Protein AF-A0A534K5N5-F1 (afdb_monomer_lite)

Foldseek 3Di:
DVVVVVLLQLQCFAPFLHHPLSCVCCPPPNFFPGKHWDWQDDPPDTDIDIDTHGDPVCVVVSVVSVVVSVVCPVVPDDDPVSSVVSVVVVLVVLVVQCVDPVSVVVVVCVCVVVVVDPCNNVD

Sequence (123 aa):
DYYALNLANLLFGRIGLYGRLGRNLRDEQGLAYYAFASLDARSAGGMWSISAGVNPANLAKALASIRAEMERLGPEPFTPEELRDGRDNQIGSLIVSLERNAEVAGELHRMEYFGLGMDFLER

Structure (mmCIF, N/CA/C/O backbone):
data_AF-A0A534K5N5-F1
#
_entry.id   AF-A0A534K5N5-F1
#
loop_
_atom_site.group_PDB
_atom_site.id
_atom_site.type_symbol
_atom_site.label_atom_id
_atom_site.label_alt_id
_atom_site.label_comp_id
_atom_site.label_asym_id
_atom_site.label_entity_id
_atom_site.label_seq_id
_atom_site.pdbx_PDB_ins_code
_atom_site.Cartn_x
_atom_site.Cartn_y
_atom_site.Cartn_z
_atom_site.occupancy
_atom_site.B_iso_or_equiv
_atom_site.auth_seq_id
_atom_site.auth_comp_id
_atom_site.auth_asym_id
_atom_site.auth_atom_id
_atom_site.pdbx_PDB_model_num
ATOM 1 N N . ASP A 1 1 ? -3.864 1.522 -16.446 1.00 85.44 1 ASP A N 1
ATOM 2 C CA . ASP A 1 1 ? -4.111 2.133 -15.116 1.00 85.44 1 ASP A CA 1
ATOM 3 C C . ASP A 1 1 ? -3.112 1.691 -14.036 1.00 85.44 1 ASP A C 1
ATOM 5 O O . ASP A 1 1 ? -3.080 2.328 -12.990 1.00 85.44 1 ASP A O 1
ATOM 9 N N . TYR A 1 2 ? -2.259 0.685 -14.290 1.00 88.69 2 TYR A N 1
ATOM 10 C CA . TYR A 1 2 ? -1.250 0.170 -13.350 1.00 88.69 2 TYR A CA 1
ATOM 11 C C . TYR A 1 2 ? -0.574 1.226 -12.462 1.00 88.69 2 TYR A C 1
ATOM 13 O O . TYR A 1 2 ? -0.667 1.122 -11.246 1.00 88.69 2 TYR A O 1
ATOM 21 N N . TYR A 1 3 ? 0.063 2.255 -13.034 1.00 90.62 3 TYR A N 1
ATOM 22 C CA . TYR A 1 3 ? 0.779 3.263 -12.237 1.00 90.62 3 TYR A CA 1
ATOM 23 C C . TYR A 1 3 ? -0.133 4.030 -11.278 1.00 90.62 3 TYR A C 1
ATOM 25 O O . TYR A 1 3 ? 0.240 4.258 -10.131 1.00 90.62 3 TYR A O 1
ATOM 33 N N . ALA A 1 4 ? -1.338 4.392 -11.727 1.00 92.06 4 ALA A N 1
ATOM 34 C CA . ALA A 1 4 ? -2.305 5.097 -10.894 1.00 92.06 4 ALA A CA 1
ATOM 35 C C . ALA A 1 4 ? -2.778 4.209 -9.735 1.00 92.06 4 ALA A C 1
ATOM 37 O O . ALA A 1 4 ? -2.782 4.651 -8.591 1.00 92.06 4 ALA A O 1
ATOM 38 N N . LEU A 1 5 ? -3.102 2.940 -10.011 1.00 92.31 5 LEU A N 1
ATOM 39 C CA . LEU A 1 5 ? -3.504 1.978 -8.980 1.00 92.31 5 LEU A CA 1
ATOM 40 C C . LEU A 1 5 ? -2.354 1.627 -8.030 1.00 92.31 5 LEU A C 1
ATOM 42 O O . LEU A 1 5 ? -2.574 1.449 -6.837 1.00 92.31 5 LEU A O 1
ATOM 46 N N . ASN A 1 6 ? -1.123 1.548 -8.533 1.00 92.62 6 ASN A N 1
ATOM 47 C CA . ASN A 1 6 ? 0.052 1.250 -7.725 1.00 92.62 6 ASN A CA 1
ATOM 48 C C . ASN A 1 6 ? 0.374 2.400 -6.756 1.00 92.62 6 ASN A C 1
ATOM 50 O O . ASN A 1 6 ? 0.584 2.146 -5.569 1.00 92.62 6 ASN A O 1
ATOM 54 N N . LEU A 1 7 ? 0.314 3.649 -7.235 1.00 93.69 7 LEU A N 1
ATOM 55 C CA . LEU A 1 7 ? 0.461 4.839 -6.396 1.00 93.69 7 LEU A CA 1
ATOM 56 C C . LEU A 1 7 ? -0.703 4.970 -5.405 1.00 93.69 7 LEU A C 1
ATOM 58 O O . LEU A 1 7 ? -0.478 5.213 -4.223 1.00 93.69 7 LEU A O 1
ATOM 62 N N . ALA A 1 8 ? -1.941 4.732 -5.844 1.00 94.12 8 ALA A N 1
ATOM 63 C CA . ALA A 1 8 ? -3.097 4.716 -4.952 1.00 94.12 8 ALA A CA 1
ATOM 64 C C . ALA A 1 8 ? -2.948 3.652 -3.856 1.00 94.12 8 ALA A C 1
ATOM 66 O O . ALA A 1 8 ? -3.183 3.946 -2.691 1.00 94.12 8 ALA A O 1
ATOM 67 N N . ASN A 1 9 ? -2.492 2.441 -4.188 1.00 94.38 9 ASN A N 1
ATOM 68 C CA . ASN A 1 9 ? -2.219 1.391 -3.207 1.00 94.38 9 ASN A CA 1
ATOM 69 C C . ASN A 1 9 ? -1.131 1.803 -2.202 1.00 94.38 9 ASN A C 1
ATOM 71 O O . ASN A 1 9 ? -1.266 1.528 -1.007 1.00 94.38 9 ASN A O 1
ATOM 75 N N . LEU A 1 10 ? -0.081 2.492 -2.665 1.00 93.88 10 LEU A N 1
ATOM 76 C CA . LEU A 1 10 ? 0.960 3.039 -1.797 1.00 93.88 10 LEU A CA 1
ATOM 77 C C . LEU A 1 10 ? 0.368 3.995 -0.753 1.00 93.88 10 LEU A C 1
ATOM 79 O O . LEU A 1 10 ? 0.526 3.760 0.447 1.00 93.88 10 LEU A O 1
ATOM 83 N N . LEU A 1 11 ? -0.366 5.008 -1.218 1.00 94.38 11 LEU A N 1
ATOM 84 C CA . LEU A 1 11 ? -0.970 6.057 -0.391 1.00 94.38 11 LEU A CA 1
ATOM 85 C C . LEU A 1 11 ? -2.108 5.548 0.497 1.00 94.38 11 LEU A C 1
ATOM 87 O O . LEU A 1 11 ? -2.317 6.035 1.609 1.00 94.38 11 LEU A O 1
ATOM 91 N N . PHE A 1 12 ? -2.848 4.553 0.019 1.00 94.31 12 PHE A N 1
ATOM 92 C CA . PHE A 1 12 ? -3.967 3.983 0.746 1.00 94.31 12 PHE A CA 1
ATOM 93 C C . PHE A 1 12 ? -3.509 3.186 1.968 1.00 94.31 12 PHE A C 1
ATOM 95 O O . PHE A 1 12 ? -4.111 3.314 3.032 1.00 94.31 12 PHE A O 1
ATOM 102 N N . GLY A 1 13 ? -2.427 2.407 1.862 1.00 90.38 13 GLY A N 1
ATOM 103 C CA . GLY A 1 13 ? -1.948 1.665 3.028 1.00 90.38 13 GLY A CA 1
ATOM 104 C C . GLY A 1 13 ? -0.760 0.737 2.824 1.00 90.38 13 GLY A C 1
ATOM 105 O O . GLY A 1 13 ? -0.671 -0.248 3.545 1.00 90.38 13 GLY A O 1
ATOM 106 N N . ARG A 1 14 ? 0.133 0.962 1.853 1.00 83.31 14 ARG A N 1
ATOM 107 C CA . ARG A 1 14 ? 1.332 0.106 1.701 1.00 83.31 14 ARG A CA 1
ATOM 108 C C . ARG A 1 14 ? 2.553 0.647 2.447 1.00 83.31 14 ARG A C 1
ATOM 110 O O . ARG A 1 14 ? 3.448 -0.124 2.784 1.00 83.31 14 ARG A O 1
ATOM 117 N N . ILE A 1 15 ? 2.618 1.957 2.687 1.00 73.69 15 ILE A N 1
ATOM 118 C CA . ILE A 1 15 ? 3.731 2.571 3.423 1.00 73.69 15 ILE A CA 1
ATOM 119 C C . ILE A 1 15 ? 3.683 2.041 4.856 1.00 73.69 15 ILE A C 1
ATOM 121 O O . ILE A 1 15 ? 2.659 2.190 5.506 1.00 73.69 15 ILE A O 1
ATOM 125 N N . GLY A 1 16 ? 4.762 1.406 5.329 1.00 57.31 16 GLY A N 1
ATOM 126 C CA . GLY A 1 16 ? 4.845 0.668 6.597 1.00 57.31 16 GLY A CA 1
ATOM 127 C C . GLY A 1 16 ? 4.188 1.365 7.793 1.00 57.31 16 GLY A C 1
ATOM 128 O O . GLY A 1 16 ? 4.841 2.112 8.514 1.00 57.31 16 GLY A O 1
ATOM 129 N N . LEU A 1 17 ? 2.906 1.044 8.013 1.00 60.19 17 LEU A N 1
ATOM 130 C CA . LEU A 1 17 ? 2.004 1.576 9.044 1.00 60.19 17 LEU A CA 1
ATOM 131 C C . LEU A 1 17 ? 1.475 3.016 8.842 1.00 60.19 17 LEU A C 1
ATOM 133 O O . LEU A 1 17 ? 0.822 3.550 9.735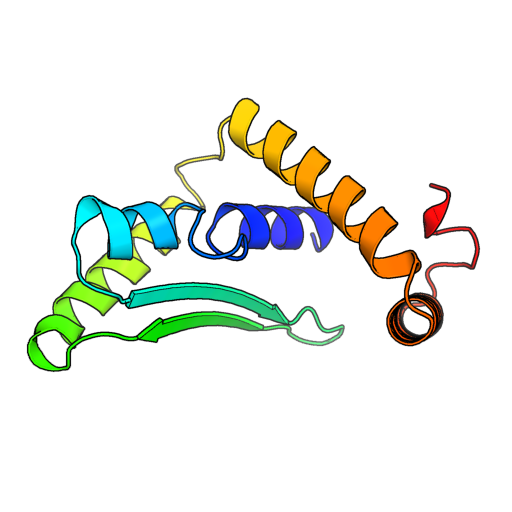 1.00 60.19 17 LEU A O 1
ATOM 137 N N . TYR A 1 18 ? 1.720 3.624 7.685 1.00 68.44 18 TYR A N 1
ATOM 138 C CA . TYR A 1 18 ? 1.177 4.913 7.246 1.00 68.44 18 TYR A CA 1
ATOM 139 C C . TYR A 1 18 ? 0.143 4.718 6.117 1.00 68.44 18 TYR A C 1
ATOM 141 O O . TYR A 1 18 ? -0.254 3.599 5.788 1.00 68.44 18 TYR A O 1
ATOM 149 N N . GLY A 1 19 ? -0.327 5.820 5.530 1.00 87.75 19 GLY A N 1
ATOM 150 C CA . GLY A 1 19 ? -1.430 5.822 4.568 1.00 87.75 19 GLY A CA 1
ATOM 151 C C . GLY A 1 19 ? -2.798 5.898 5.245 1.00 87.75 19 GLY A C 1
ATOM 152 O O . GLY A 1 19 ? -2.905 5.849 6.475 1.00 87.75 19 GLY A O 1
ATOM 153 N N . ARG A 1 20 ? -3.852 6.062 4.442 1.00 92.50 20 ARG A N 1
ATOM 154 C CA . ARG A 1 20 ? -5.217 6.305 4.947 1.00 92.50 20 ARG A CA 1
ATOM 155 C C . ARG A 1 20 ? -5.727 5.171 5.850 1.00 92.50 20 ARG A C 1
ATOM 157 O O . ARG A 1 20 ? -6.248 5.448 6.928 1.00 92.50 20 ARG A O 1
ATOM 164 N N . LEU A 1 21 ? -5.471 3.909 5.488 1.00 92.94 21 LEU A N 1
ATOM 165 C CA . LEU A 1 21 ? -5.827 2.742 6.305 1.00 92.94 21 LEU A CA 1
ATOM 166 C C . LEU A 1 21 ? -5.116 2.729 7.659 1.00 92.94 21 LEU A C 1
ATOM 168 O O . LEU A 1 21 ? -5.767 2.529 8.683 1.00 92.94 21 LEU A O 1
ATOM 172 N N . GLY A 1 22 ? -3.794 2.924 7.669 1.00 91.94 22 GLY A N 1
ATOM 173 C CA . GLY A 1 22 ? -3.001 2.930 8.899 1.00 91.94 22 GLY A CA 1
ATOM 174 C C . GLY A 1 22 ? -3.445 4.047 9.838 1.00 91.94 22 GLY A C 1
ATOM 175 O O . GLY A 1 22 ? -3.747 3.786 11.001 1.00 91.94 22 GLY A O 1
ATOM 176 N N . ARG A 1 23 ? -3.596 5.267 9.308 1.00 92.00 23 ARG A N 1
ATOM 177 C CA . ARG A 1 23 ? -4.070 6.427 10.074 1.00 92.00 23 ARG A CA 1
ATOM 178 C C . ARG A 1 23 ? -5.434 6.161 10.710 1.00 92.00 23 ARG A C 1
ATOM 180 O O . ARG A 1 23 ? -5.581 6.296 11.918 1.00 92.00 23 ARG A O 1
ATOM 187 N N . ASN A 1 24 ? -6.415 5.729 9.922 1.00 93.75 24 ASN A N 1
ATOM 188 C CA . ASN A 1 24 ? -7.768 5.534 10.428 1.00 93.75 24 ASN A CA 1
ATOM 189 C C . ASN A 1 24 ? -7.844 4.346 11.418 1.00 93.75 24 ASN A C 1
ATOM 191 O O . ASN A 1 24 ? -8.285 4.484 12.561 1.00 93.75 24 ASN A O 1
ATOM 195 N N . LEU A 1 25 ? -7.376 3.158 11.020 1.00 94.12 25 LEU A N 1
ATOM 196 C CA . LEU A 1 25 ? -7.559 1.952 11.833 1.00 94.12 25 LEU A CA 1
ATOM 197 C C . LEU A 1 25 ? -6.625 1.875 13.042 1.00 94.12 25 LEU A C 1
ATOM 199 O O . LEU A 1 25 ? -7.061 1.401 14.093 1.00 94.12 25 LEU A O 1
ATOM 203 N N . ARG A 1 26 ? -5.355 2.268 12.900 1.00 91.69 26 ARG A N 1
ATOM 204 C CA . ARG A 1 26 ? -4.355 2.167 13.973 1.00 91.69 26 ARG A CA 1
ATOM 205 C C . ARG A 1 26 ? -4.340 3.428 14.827 1.00 91.69 26 ARG A C 1
ATOM 207 O O . ARG A 1 26 ? -4.466 3.313 16.042 1.00 91.69 26 ARG A O 1
ATOM 214 N N . ASP A 1 27 ? -4.201 4.599 14.207 1.00 91.81 27 ASP A N 1
ATOM 215 C CA . ASP A 1 27 ? -3.908 5.837 14.943 1.00 91.81 27 ASP A CA 1
ATOM 216 C C . ASP A 1 27 ? -5.175 6.476 15.529 1.00 91.81 27 ASP A C 1
ATOM 218 O O . ASP A 1 27 ? -5.192 6.846 16.700 1.00 91.81 27 ASP A O 1
ATOM 222 N N . GLU A 1 28 ? -6.249 6.576 14.744 1.00 94.19 28 GLU A N 1
ATOM 223 C CA . GLU A 1 28 ? -7.478 7.263 15.161 1.00 94.19 28 GLU A CA 1
ATOM 224 C C . GLU A 1 28 ? -8.412 6.361 15.976 1.00 94.19 28 GLU A C 1
ATOM 226 O O . GLU A 1 28 ? -8.953 6.781 17.000 1.00 94.19 28 GLU A O 1
ATOM 231 N N . GLN A 1 29 ? -8.619 5.113 15.539 1.00 95.12 29 GLN A N 1
ATOM 232 C CA . GLN A 1 29 ? -9.589 4.215 16.175 1.00 95.12 29 GLN A CA 1
ATOM 233 C C . GLN A 1 29 ? -8.979 3.144 17.088 1.00 95.12 29 GLN A C 1
ATOM 235 O O . GLN A 1 29 ? -9.726 2.508 17.838 1.00 95.12 29 GLN A O 1
ATOM 240 N N . GLY A 1 30 ? -7.667 2.897 17.011 1.00 94.38 30 GLY A N 1
ATOM 241 C CA . GLY A 1 30 ? -6.994 1.862 17.806 1.00 94.38 30 GLY A CA 1
ATOM 242 C C . GLY A 1 30 ? -7.527 0.440 17.577 1.00 94.38 30 GLY A C 1
ATOM 243 O O . GLY A 1 30 ? -7.515 -0.384 18.490 1.00 94.38 30 GLY A O 1
ATOM 244 N N . LEU A 1 31 ? -8.051 0.143 16.383 1.00 94.31 31 LEU A N 1
ATOM 245 C CA . LEU A 1 31 ? -8.690 -1.139 16.059 1.00 94.31 31 LEU A CA 1
ATOM 246 C C . LEU A 1 31 ? -7.705 -2.216 15.616 1.00 94.31 31 LEU A C 1
ATOM 248 O O . LEU A 1 31 ? -8.000 -3.403 15.784 1.00 94.31 31 LEU A O 1
ATOM 252 N N . ALA A 1 32 ? -6.580 -1.818 15.024 1.00 91.00 32 ALA A N 1
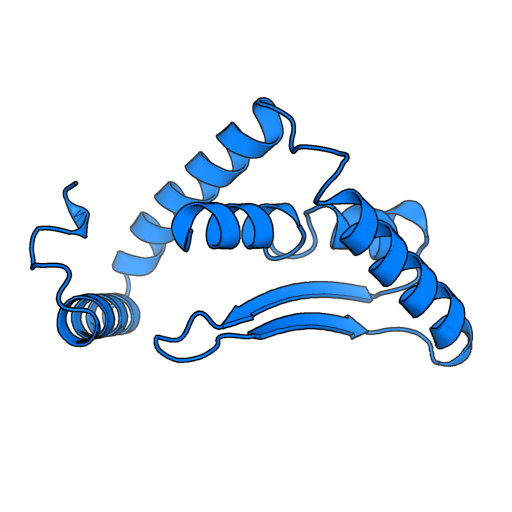ATOM 253 C CA . ALA A 1 32 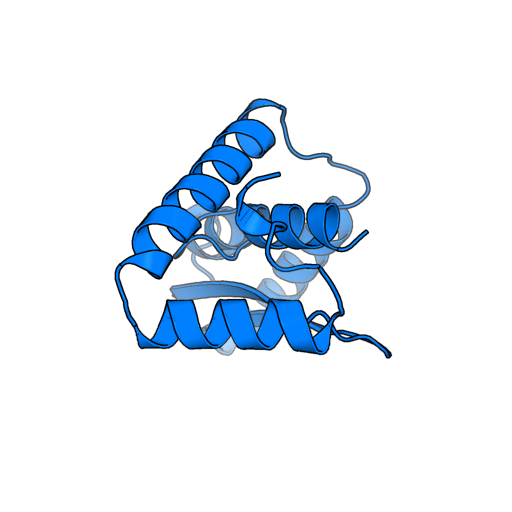? -5.632 -2.740 14.420 1.00 91.00 32 ALA A CA 1
ATOM 254 C C . ALA A 1 32 ? -4.188 -2.407 14.796 1.00 91.00 32 ALA A C 1
ATOM 256 O O . ALA A 1 32 ? -3.804 -1.242 14.822 1.00 91.00 32 ALA A O 1
ATOM 257 N N . TYR A 1 33 ? -3.373 -3.439 15.029 1.00 85.44 33 TYR A N 1
ATOM 258 C CA . TYR A 1 33 ? -1.924 -3.262 15.201 1.00 85.44 33 TYR A CA 1
ATOM 259 C C . TYR A 1 33 ? -1.239 -2.960 13.860 1.00 85.44 33 TYR A C 1
ATOM 261 O O . TYR A 1 33 ? -0.374 -2.091 13.766 1.00 85.44 33 TYR A O 1
ATOM 269 N N . TYR A 1 34 ? -1.681 -3.650 12.808 1.00 88.94 34 TYR A N 1
ATOM 270 C CA . TYR A 1 34 ? -1.332 -3.364 11.424 1.00 88.94 34 TYR A CA 1
ATOM 271 C C . TYR A 1 34 ? -2.602 -3.339 10.575 1.00 88.94 34 TYR A C 1
ATOM 273 O O . TYR A 1 34 ? -3.521 -4.125 10.809 1.00 88.94 34 TYR A O 1
ATOM 281 N N . ALA A 1 35 ? -2.623 -2.468 9.572 1.00 91.56 35 ALA A N 1
ATOM 282 C CA . ALA A 1 35 ? -3.591 -2.466 8.486 1.00 91.56 35 ALA A CA 1
ATOM 283 C C . ALA A 1 35 ? -2.856 -2.016 7.223 1.00 91.56 35 ALA A C 1
ATOM 285 O O . ALA A 1 35 ? -2.263 -0.938 7.221 1.00 91.56 35 ALA A O 1
ATOM 286 N N . PHE A 1 36 ? -2.845 -2.846 6.183 1.00 92.50 36 PHE A N 1
ATOM 287 C CA . PHE A 1 36 ? -2.157 -2.520 4.940 1.00 92.50 36 PHE A CA 1
ATOM 288 C C . PHE A 1 36 ? -2.887 -3.040 3.709 1.00 92.50 36 PHE A C 1
ATOM 290 O O . PHE A 1 36 ? -3.668 -3.991 3.781 1.00 92.50 36 PHE A O 1
ATOM 297 N N . ALA A 1 37 ? -2.596 -2.415 2.573 1.00 93.62 37 ALA A N 1
ATOM 298 C CA . ALA A 1 37 ? -3.127 -2.790 1.274 1.00 93.62 37 ALA A CA 1
ATOM 299 C C . ALA A 1 37 ? -2.035 -3.383 0.374 1.00 93.62 37 ALA A C 1
ATOM 301 O O . ALA A 1 37 ? -0.870 -2.977 0.409 1.00 93.62 37 ALA A O 1
ATOM 302 N N . SER A 1 38 ? -2.425 -4.357 -0.442 1.00 93.00 38 SER A N 1
ATOM 303 C CA . SER A 1 38 ? -1.560 -4.996 -1.428 1.00 93.00 38 SER A CA 1
ATOM 304 C C . SER A 1 38 ? -2.280 -5.117 -2.760 1.00 93.00 38 SER A C 1
ATOM 306 O O . SER A 1 38 ? -3.386 -5.659 -2.819 1.00 93.00 38 SER A O 1
ATOM 308 N N . LEU A 1 39 ? -1.630 -4.636 -3.817 1.00 92.75 39 LEU A N 1
ATOM 309 C CA . LEU A 1 39 ? -2.080 -4.759 -5.194 1.00 92.75 39 LEU A CA 1
ATOM 310 C C . LEU A 1 39 ? -1.236 -5.818 -5.906 1.00 92.75 3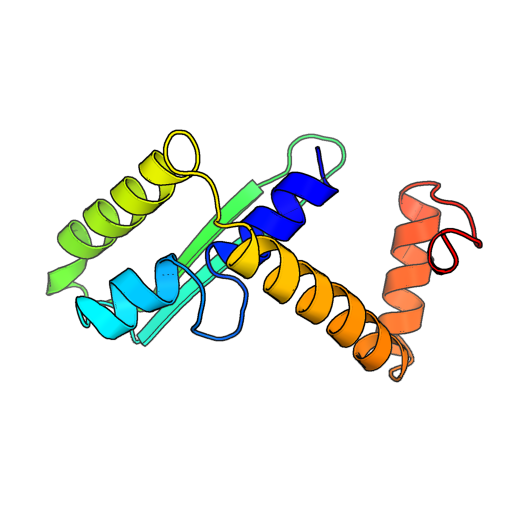9 LEU A C 1
ATOM 312 O O . LEU A 1 39 ? -0.059 -5.596 -6.185 1.00 92.75 39 LEU A O 1
ATOM 316 N N . ASP A 1 40 ? -1.859 -6.945 -6.226 1.00 91.44 40 ASP A N 1
ATOM 317 C CA . ASP A 1 40 ? -1.316 -7.973 -7.109 1.00 91.44 40 ASP A CA 1
ATOM 318 C C . ASP A 1 40 ? -1.806 -7.691 -8.534 1.00 91.44 40 ASP A C 1
ATOM 320 O O . ASP A 1 40 ? -2.921 -8.055 -8.916 1.00 91.44 40 ASP A O 1
ATOM 324 N N . ALA A 1 41 ? -1.000 -6.957 -9.303 1.00 87.62 41 ALA A N 1
ATOM 325 C CA . ALA A 1 41 ? -1.321 -6.606 -10.679 1.00 87.62 41 ALA A CA 1
ATOM 326 C C . ALA A 1 41 ? -0.907 -7.736 -11.630 1.00 87.62 41 ALA A C 1
ATOM 328 O O . ALA A 1 41 ? 0.278 -8.008 -11.816 1.00 87.62 41 ALA A O 1
ATOM 329 N N . ARG A 1 42 ? -1.896 -8.361 -12.271 1.00 85.19 42 ARG A N 1
ATOM 330 C CA . ARG A 1 42 ? -1.701 -9.454 -13.231 1.00 85.19 42 ARG A CA 1
ATOM 331 C C . ARG A 1 42 ? -2.279 -9.093 -14.590 1.00 85.19 42 ARG A C 1
ATOM 333 O O . ARG A 1 42 ? -3.212 -8.301 -14.685 1.00 85.19 42 ARG A O 1
ATOM 340 N N . SER A 1 43 ? -1.764 -9.737 -15.631 1.00 81.69 43 SER A N 1
ATOM 341 C CA . SER A 1 43 ? -2.216 -9.569 -17.016 1.00 81.69 43 SER A CA 1
ATOM 342 C C . SER A 1 43 ? -3.666 -10.020 -17.254 1.00 81.69 43 SER A C 1
ATOM 344 O O . SER A 1 43 ? -4.312 -9.500 -18.159 1.00 81.69 43 SER A O 1
ATOM 346 N N . ALA A 1 44 ? -4.204 -10.934 -16.438 1.00 82.56 44 ALA A N 1
ATOM 347 C CA . ALA A 1 44 ? -5.566 -11.462 -16.572 1.00 82.56 44 ALA A CA 1
ATOM 348 C C . ALA A 1 44 ? -6.333 -11.466 -15.233 1.00 82.56 44 ALA A C 1
ATOM 350 O O . ALA A 1 44 ? -6.679 -12.522 -14.710 1.00 82.56 44 ALA A O 1
ATOM 351 N N . GLY A 1 45 ? -6.599 -10.278 -14.679 1.00 76.56 45 GLY A N 1
ATOM 352 C CA . GLY A 1 45 ? -7.410 -10.112 -13.464 1.00 76.56 45 GLY A CA 1
ATOM 353 C C . GLY A 1 45 ? -6.578 -10.136 -12.181 1.00 76.56 45 GLY A C 1
ATOM 354 O O . GLY A 1 45 ? -6.425 -11.172 -11.538 1.00 76.56 45 GLY A O 1
ATOM 355 N N . GLY A 1 46 ? -6.026 -8.974 -11.824 1.00 87.25 46 GLY A N 1
ATOM 356 C CA . GLY A 1 46 ? -5.322 -8.768 -10.558 1.00 87.25 46 GLY A CA 1
ATOM 357 C C . GLY A 1 46 ? -6.253 -8.708 -9.343 1.00 87.25 46 GLY A C 1
ATOM 358 O O . GLY A 1 46 ? -7.476 -8.688 -9.473 1.00 87.25 46 GLY A O 1
ATOM 359 N N . MET A 1 47 ? -5.664 -8.639 -8.150 1.00 92.00 47 MET A N 1
ATOM 360 C CA . MET A 1 47 ? -6.396 -8.518 -6.890 1.00 92.00 47 MET A CA 1
ATOM 361 C C . MET A 1 47 ? -5.853 -7.362 -6.057 1.00 92.00 47 MET A C 1
ATOM 363 O O . MET A 1 47 ? -4.646 -7.237 -5.866 1.00 92.00 47 MET A O 1
ATOM 367 N N . TRP A 1 48 ? -6.754 -6.543 -5.516 1.00 92.31 48 TRP A N 1
ATOM 368 C CA . TRP A 1 48 ? -6.422 -5.564 -4.487 1.00 92.31 48 TRP A CA 1
ATOM 369 C C . TRP A 1 48 ? -6.970 -6.056 -3.149 1.00 92.31 48 TRP A C 1
ATOM 371 O O . TRP A 1 48 ? -8.180 -6.140 -2.950 1.00 92.31 48 TRP A O 1
ATOM 381 N N . SER A 1 49 ? -6.069 -6.443 -2.253 1.00 94.00 49 SER A N 1
ATOM 382 C CA . SER A 1 49 ? -6.396 -7.018 -0.947 1.00 94.00 49 SER A CA 1
ATOM 383 C C . SER A 1 49 ? -6.008 -6.084 0.192 1.00 94.00 49 SER A C 1
ATOM 385 O O . SER A 1 49 ? -5.033 -5.339 0.080 1.00 94.00 49 SER A O 1
ATOM 387 N N . ILE A 1 50 ? -6.739 -6.171 1.302 1.00 94.19 50 ILE A N 1
ATOM 388 C CA . ILE A 1 50 ? -6.445 -5.466 2.550 1.00 94.19 50 ILE A CA 1
ATOM 389 C C . ILE A 1 50 ? -6.273 -6.506 3.650 1.00 94.19 50 ILE A C 1
ATOM 391 O O . ILE A 1 50 ? -7.089 -7.420 3.775 1.00 94.19 50 ILE A O 1
ATOM 395 N N . SER A 1 51 ? -5.236 -6.334 4.461 1.00 93.00 51 SER A N 1
ATOM 396 C CA . SER A 1 51 ? -4.925 -7.200 5.593 1.00 93.00 51 SER A CA 1
ATOM 397 C C . SER A 1 51 ? -4.821 -6.365 6.859 1.00 93.00 51 SER A C 1
ATOM 399 O O . SER A 1 51 ? -4.101 -5.367 6.885 1.00 93.00 51 SER A O 1
ATOM 401 N N . ALA A 1 52 ? -5.514 -6.780 7.919 1.00 93.25 52 ALA A N 1
ATOM 402 C CA . ALA A 1 52 ? -5.461 -6.112 9.212 1.00 93.25 52 ALA A CA 1
ATOM 403 C C . ALA A 1 52 ? -5.512 -7.112 10.371 1.00 93.25 52 ALA A C 1
ATOM 405 O O . ALA A 1 52 ? -6.307 -8.053 10.362 1.00 93.25 52 ALA A O 1
ATOM 406 N N . GLY A 1 53 ? -4.679 -6.885 11.386 1.00 93.44 53 GLY A N 1
ATOM 407 C CA . GLY A 1 53 ? -4.689 -7.651 12.630 1.00 93.44 53 GLY A CA 1
ATOM 408 C C . GLY A 1 53 ? -5.564 -6.962 13.670 1.00 93.44 53 GLY A C 1
ATOM 409 O O . GLY A 1 53 ? -5.161 -5.926 14.198 1.00 93.44 53 GLY A O 1
ATOM 410 N N . VAL A 1 54 ? -6.738 -7.529 13.965 1.00 95.38 54 VAL A N 1
ATOM 411 C CA . VAL A 1 54 ? -7.765 -6.915 14.828 1.00 95.38 54 VAL A CA 1
ATOM 412 C C . VAL A 1 54 ? -8.156 -7.819 15.995 1.00 95.38 54 VAL A C 1
ATOM 414 O O . VAL A 1 54 ? -8.111 -9.044 15.892 1.00 95.38 54 VAL A O 1
ATOM 417 N N . ASN A 1 55 ? -8.595 -7.218 17.104 1.00 95.94 55 ASN A N 1
ATOM 418 C CA . ASN A 1 55 ? -9.248 -7.968 18.180 1.00 95.94 55 ASN A CA 1
ATOM 419 C C . ASN A 1 55 ? -10.591 -8.533 17.662 1.00 95.94 55 ASN A C 1
ATOM 421 O O . ASN A 1 55 ? -11.381 -7.749 17.126 1.00 95.94 55 ASN A O 1
ATOM 425 N N . PRO A 1 56 ? -10.899 -9.835 17.844 1.00 96.12 56 PRO A N 1
ATOM 426 C CA . PRO A 1 56 ? -12.165 -10.427 17.403 1.00 96.12 56 PRO A CA 1
ATOM 427 C C . PRO A 1 56 ? -13.418 -9.674 17.870 1.00 96.12 56 PRO A C 1
ATOM 429 O O . PRO A 1 56 ? -14.380 -9.568 17.113 1.00 96.12 56 PRO A O 1
ATOM 432 N N . ALA A 1 57 ? -13.393 -9.079 19.069 1.00 97.31 57 ALA A N 1
ATOM 433 C CA . ALA A 1 57 ? -14.501 -8.277 19.595 1.00 97.31 57 ALA A CA 1
ATOM 434 C C . ALA A 1 57 ? -14.801 -7.020 18.751 1.00 97.31 57 ALA A C 1
ATOM 436 O O . ALA A 1 57 ? -15.919 -6.512 18.768 1.00 97.31 57 ALA A O 1
ATOM 437 N N . ASN A 1 58 ? -13.820 -6.541 17.983 1.00 96.62 58 ASN A N 1
ATOM 438 C CA . ASN A 1 58 ? -13.906 -5.343 17.150 1.00 96.62 58 ASN A CA 1
ATOM 439 C C . ASN A 1 58 ? -14.046 -5.650 15.650 1.00 96.62 58 ASN A C 1
ATOM 441 O O . ASN A 1 58 ? -14.042 -4.718 14.844 1.00 96.62 58 ASN A O 1
ATOM 445 N N . LEU A 1 59 ? -14.183 -6.922 15.253 1.00 96.06 59 LEU A N 1
ATOM 446 C CA . LEU A 1 59 ? -14.155 -7.340 13.847 1.00 96.06 59 LEU A CA 1
ATOM 447 C C . LEU A 1 59 ? -15.173 -6.585 12.978 1.00 96.06 59 LEU A C 1
ATOM 449 O O . LEU A 1 59 ? -14.816 -6.049 11.932 1.00 96.06 59 LEU A O 1
ATOM 453 N N . ALA A 1 60 ? -16.427 -6.499 13.426 1.00 97.38 60 ALA A N 1
ATOM 454 C CA . ALA A 1 60 ? -17.483 -5.818 12.675 1.00 97.38 60 ALA A CA 1
ATOM 455 C C . ALA A 1 60 ? -17.182 -4.322 12.477 1.00 97.38 60 ALA A C 1
ATOM 457 O O . ALA A 1 60 ? -17.362 -3.789 11.383 1.00 97.38 60 ALA A O 1
ATOM 458 N N . LYS A 1 61 ? -16.662 -3.659 13.518 1.00 97.50 61 LYS A N 1
ATOM 459 C CA . LYS A 1 61 ? -16.283 -2.242 13.466 1.00 97.50 61 LYS A CA 1
ATOM 460 C C . LYS A 1 61 ? -15.099 -2.015 12.523 1.00 97.50 61 LYS A C 1
ATOM 462 O O . LYS A 1 61 ? -15.127 -1.080 11.728 1.00 97.50 61 LYS A O 1
ATOM 467 N N . ALA A 1 62 ? -14.090 -2.884 12.572 1.00 96.62 62 ALA A N 1
ATOM 468 C CA . ALA A 1 62 ? -12.943 -2.804 11.675 1.00 96.62 62 ALA A CA 1
ATOM 469 C C . ALA A 1 62 ? -13.343 -3.016 10.208 1.00 96.62 62 ALA A C 1
ATOM 471 O O . ALA A 1 62 ? -12.931 -2.237 9.355 1.00 96.62 62 ALA A O 1
ATOM 472 N N . LEU A 1 63 ? -14.197 -4.003 9.914 1.00 96.81 63 LEU A N 1
ATOM 473 C CA . LEU A 1 63 ? -14.706 -4.229 8.556 1.00 96.81 63 LEU A CA 1
ATOM 474 C C . LEU A 1 63 ? -15.500 -3.030 8.028 1.00 96.81 63 LEU A C 1
ATOM 476 O O . LEU A 1 63 ? -15.319 -2.645 6.874 1.00 96.81 63 LEU A O 1
ATOM 480 N N . ALA A 1 64 ? -16.351 -2.429 8.864 1.00 97.81 64 ALA A N 1
ATOM 481 C CA . ALA A 1 64 ? -17.092 -1.225 8.496 1.00 97.81 64 ALA A CA 1
ATOM 482 C C . ALA A 1 64 ? -16.149 -0.046 8.202 1.00 97.81 64 ALA A C 1
ATOM 484 O O . ALA A 1 64 ? -16.322 0.633 7.194 1.00 97.81 64 ALA A O 1
ATOM 485 N N . SER A 1 65 ? -15.121 0.149 9.035 1.00 96.69 65 SER A N 1
ATOM 486 C CA . SER A 1 65 ? -14.116 1.200 8.839 1.00 96.69 65 SER A CA 1
ATOM 487 C C . SER A 1 65 ? -13.314 1.010 7.545 1.00 96.69 65 SER A C 1
ATOM 489 O O . SER A 1 65 ? -13.207 1.935 6.743 1.00 96.69 65 SER A O 1
ATOM 491 N N . ILE A 1 66 ? -12.830 -0.210 7.278 1.00 95.44 66 ILE A N 1
ATOM 492 C CA . ILE A 1 66 ? -12.102 -0.533 6.039 1.00 95.44 66 ILE A CA 1
ATOM 493 C C . ILE A 1 66 ? -12.976 -0.264 4.813 1.00 95.44 66 ILE A C 1
ATOM 495 O O . ILE A 1 66 ? -12.515 0.349 3.853 1.00 95.44 66 ILE A O 1
ATOM 499 N N . ARG A 1 67 ? -14.240 -0.704 4.841 1.00 96.00 67 ARG A N 1
ATOM 500 C CA . ARG A 1 67 ? -15.178 -0.481 3.735 1.00 96.00 67 ARG A CA 1
ATOM 501 C C . ARG A 1 67 ? -15.406 1.007 3.484 1.00 96.00 67 ARG A C 1
ATOM 503 O O . ARG A 1 67 ? -15.351 1.419 2.331 1.00 96.00 67 ARG A O 1
ATOM 510 N N . ALA A 1 68 ? -15.604 1.793 4.540 1.00 96.06 68 ALA A N 1
ATOM 511 C CA . ALA A 1 68 ? -15.772 3.236 4.418 1.00 96.06 68 ALA A CA 1
ATOM 512 C C . ALA A 1 68 ? -14.539 3.896 3.776 1.00 96.06 68 ALA A C 1
ATOM 514 O O . ALA A 1 68 ? -14.682 4.690 2.854 1.00 96.06 68 ALA A O 1
ATOM 515 N N . GLU A 1 69 ? -13.323 3.522 4.185 1.00 94.38 69 GLU A N 1
ATOM 516 C CA . GLU A 1 69 ? -12.093 4.028 3.557 1.00 94.38 69 GLU A CA 1
ATOM 517 C C . GLU A 1 69 ? -11.979 3.647 2.074 1.00 94.38 69 GLU A C 1
ATOM 519 O O . GLU A 1 69 ? -11.582 4.472 1.252 1.00 94.38 69 GLU A O 1
ATOM 524 N N . MET A 1 70 ? -12.373 2.426 1.701 1.00 93.69 70 MET A N 1
ATOM 525 C CA . MET A 1 70 ? -12.407 2.011 0.295 1.00 93.69 70 MET A CA 1
ATOM 526 C C . MET A 1 70 ? -13.431 2.809 -0.521 1.00 93.69 70 MET A C 1
ATOM 528 O O . MET A 1 70 ? -13.141 3.208 -1.646 1.00 93.69 70 MET A O 1
ATOM 532 N N . GLU A 1 71 ? -14.618 3.054 0.035 1.00 94.75 71 GLU A N 1
ATOM 533 C CA . GLU A 1 71 ? -15.681 3.823 -0.622 1.00 94.75 71 GLU A CA 1
ATOM 534 C C . GLU A 1 71 ? -15.284 5.289 -0.838 1.00 94.75 71 GLU A C 1
ATOM 536 O O . GLU A 1 71 ? -15.723 5.898 -1.811 1.00 94.75 71 GLU A O 1
ATOM 541 N N . ARG A 1 72 ? -14.399 5.835 0.008 1.00 94.25 72 ARG A N 1
ATOM 542 C CA . ARG A 1 72 ? -13.864 7.201 -0.109 1.00 94.25 72 ARG A CA 1
ATOM 543 C C . ARG A 1 72 ? -12.799 7.357 -1.196 1.00 94.25 72 ARG A C 1
ATOM 545 O O . ARG A 1 72 ? -12.624 8.465 -1.687 1.00 94.25 72 ARG A O 1
ATOM 552 N N . LEU A 1 73 ? -12.130 6.286 -1.637 1.00 90.06 73 LEU A N 1
ATOM 553 C CA . LEU A 1 73 ? -11.069 6.373 -2.659 1.00 90.06 73 LEU A CA 1
ATOM 554 C C . LEU A 1 73 ? -11.537 6.961 -3.999 1.00 90.06 73 LEU A C 1
ATOM 556 O O . LEU A 1 73 ? -10.746 7.585 -4.702 1.00 90.06 73 LEU A O 1
ATOM 560 N N . GLY A 1 74 ? -12.800 6.741 -4.368 1.00 87.94 74 GLY A N 1
ATOM 561 C CA . GLY A 1 74 ? -13.399 7.309 -5.577 1.00 87.94 74 GLY A CA 1
ATOM 562 C C . GLY A 1 74 ? -13.740 8.802 -5.449 1.00 87.94 74 GLY A C 1
ATOM 563 O O . GLY A 1 74 ? -13.236 9.602 -6.236 1.00 87.94 74 GLY A O 1
ATOM 564 N N . PRO A 1 75 ? -14.610 9.195 -4.499 1.00 95.56 75 PRO A N 1
ATOM 565 C CA . PRO A 1 75 ? -15.082 10.572 -4.363 1.00 95.56 75 PRO A CA 1
ATOM 566 C C . PRO A 1 75 ? -14.084 11.521 -3.683 1.00 95.56 75 PRO A C 1
ATOM 568 O O . PRO A 1 75 ? -14.186 12.729 -3.882 1.00 95.56 75 PRO A O 1
ATOM 571 N N . GLU A 1 76 ? -13.135 11.015 -2.890 1.00 95.06 76 GLU A N 1
ATOM 572 C CA . GLU A 1 76 ? -12.169 11.833 -2.149 1.00 95.06 76 GLU A CA 1
ATOM 573 C C . GLU A 1 76 ? -10.747 11.630 -2.689 1.00 95.06 76 GLU A C 1
ATOM 575 O O . GLU A 1 76 ? -10.016 10.747 -2.214 1.00 95.06 76 GLU A O 1
ATOM 580 N N . PRO A 1 77 ? -10.320 12.447 -3.671 1.00 92.88 77 PRO A N 1
ATOM 581 C CA . PRO A 1 77 ? -9.002 12.309 -4.269 1.00 92.88 77 PRO A CA 1
ATOM 582 C C . PRO A 1 77 ? -7.882 12.495 -3.238 1.00 92.88 77 PRO A C 1
ATOM 584 O O . PRO A 1 77 ? -8.049 13.118 -2.186 1.00 92.88 77 PRO A O 1
ATOM 587 N N . PHE A 1 78 ? -6.712 11.950 -3.558 1.00 94.31 78 PHE A N 1
ATOM 588 C CA . PHE A 1 78 ? -5.487 12.255 -2.824 1.00 94.31 78 PHE A CA 1
ATOM 589 C C . PHE A 1 78 ? -5.093 13.716 -3.022 1.00 94.31 78 PHE A C 1
ATOM 591 O O . PHE A 1 78 ? -5.250 14.261 -4.120 1.00 94.31 78 PHE A O 1
ATOM 598 N N . THR A 1 79 ? -4.591 14.355 -1.966 1.00 94.81 79 THR A N 1
ATOM 599 C CA . THR A 1 79 ? -4.124 15.739 -2.073 1.00 94.81 79 THR A CA 1
ATOM 600 C C . THR A 1 79 ? -2.868 15.813 -2.950 1.00 94.81 79 THR A C 1
ATOM 602 O O . THR A 1 79 ? -2.143 14.820 -3.089 1.00 94.81 79 THR A O 1
ATOM 605 N N . PRO A 1 80 ? -2.562 16.978 -3.549 1.00 95.88 80 PRO A N 1
ATOM 606 C CA . PRO A 1 80 ? -1.325 17.161 -4.307 1.00 95.88 80 PRO A CA 1
ATOM 607 C C . PRO A 1 80 ? -0.064 16.810 -3.505 1.00 95.88 80 PRO A C 1
ATOM 609 O O . PRO A 1 80 ? 0.890 16.268 -4.061 1.00 95.88 80 PRO A O 1
ATOM 612 N N . GLU A 1 81 ? -0.067 17.081 -2.201 1.00 93.75 81 GLU A N 1
ATOM 613 C CA . GLU A 1 81 ? 1.020 16.743 -1.284 1.00 93.75 81 GLU A CA 1
ATOM 614 C C . GLU A 1 81 ? 1.140 15.231 -1.096 1.00 93.75 81 GLU A C 1
ATOM 616 O O . GLU A 1 81 ? 2.236 14.705 -1.260 1.00 93.75 81 GLU A O 1
ATOM 621 N N . GLU A 1 82 ? 0.028 14.523 -0.847 1.00 92.44 82 GLU A N 1
ATOM 622 C CA . GLU A 1 82 ? 0.026 13.054 -0.762 1.00 92.44 82 GLU A CA 1
ATOM 623 C C . GLU A 1 82 ? 0.604 12.439 -2.047 1.00 92.44 82 GLU A C 1
ATOM 625 O O . GLU A 1 82 ? 1.463 11.560 -1.995 1.00 92.44 82 GLU A O 1
ATOM 630 N N . LEU A 1 83 ? 0.179 12.931 -3.213 1.00 95.12 83 LEU A N 1
ATOM 631 C CA . LEU A 1 83 ? 0.643 12.437 -4.512 1.00 95.12 83 LEU A CA 1
ATOM 632 C C . LEU A 1 83 ? 2.135 12.689 -4.748 1.00 95.12 83 LEU A C 1
ATOM 634 O O . LEU A 1 83 ? 2.820 11.820 -5.295 1.00 95.12 83 LEU A O 1
ATOM 638 N N . ARG A 1 84 ? 2.636 13.868 -4.367 1.00 94.88 84 ARG A N 1
ATOM 639 C CA . ARG A 1 84 ? 4.061 14.203 -4.464 1.00 94.88 84 ARG A CA 1
ATOM 640 C C . ARG A 1 84 ? 4.882 13.296 -3.551 1.00 94.88 84 ARG A C 1
ATOM 642 O O . ARG A 1 84 ? 5.787 12.624 -4.032 1.00 94.88 84 ARG A O 1
ATOM 649 N N . ASP A 1 85 ? 4.512 13.210 -2.279 1.00 91.56 85 ASP A N 1
ATOM 650 C CA . ASP A 1 85 ? 5.264 12.449 -1.282 1.00 91.56 85 ASP A CA 1
ATOM 651 C C . ASP A 1 85 ? 5.264 10.942 -1.614 1.00 91.56 85 ASP A C 1
ATOM 653 O O . ASP A 1 85 ? 6.283 10.263 -1.477 1.00 91.56 85 ASP A O 1
ATOM 657 N N . GLY A 1 86 ? 4.145 10.411 -2.124 1.00 92.88 86 GLY A N 1
ATOM 658 C CA . GLY A 1 86 ? 4.063 9.031 -2.606 1.00 92.88 86 GLY A CA 1
ATOM 659 C C . GLY A 1 86 ? 4.957 8.759 -3.814 1.00 92.88 86 GLY A C 1
ATOM 660 O O . GLY A 1 86 ? 5.618 7.722 -3.867 1.00 92.88 86 GLY A O 1
ATOM 661 N N . ARG A 1 87 ? 5.018 9.691 -4.772 1.00 93.38 87 ARG A N 1
ATOM 662 C CA . ARG A 1 87 ? 5.910 9.578 -5.934 1.00 93.38 87 ARG A CA 1
ATOM 663 C C . ARG A 1 87 ? 7.373 9.563 -5.498 1.00 93.38 87 ARG A C 1
ATOM 665 O O . ARG A 1 87 ? 8.115 8.683 -5.931 1.00 93.38 87 ARG A 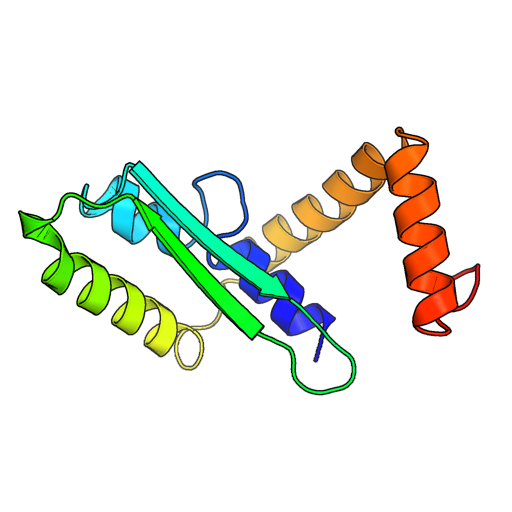O 1
ATOM 672 N N . ASP A 1 88 ? 7.763 10.489 -4.630 1.00 93.19 88 ASP A N 1
ATOM 673 C CA . ASP A 1 88 ? 9.135 10.589 -4.129 1.00 93.19 88 ASP A CA 1
ATOM 674 C C . ASP A 1 88 ? 9.522 9.326 -3.352 1.00 93.19 88 ASP A C 1
ATOM 676 O O . ASP A 1 88 ? 10.598 8.761 -3.566 1.00 93.19 88 ASP A O 1
ATOM 680 N N . ASN A 1 89 ? 8.611 8.810 -2.517 1.00 91.94 89 ASN A N 1
ATOM 681 C CA . ASN A 1 89 ? 8.806 7.544 -1.819 1.00 91.94 89 ASN A CA 1
ATOM 682 C C . ASN A 1 89 ? 9.000 6.371 -2.789 1.00 91.94 89 ASN A C 1
ATOM 684 O O . ASN A 1 89 ? 9.890 5.547 -2.576 1.00 91.94 89 ASN A O 1
ATOM 688 N N . GLN A 1 90 ? 8.193 6.289 -3.847 1.00 90.94 90 GLN A N 1
ATOM 689 C CA . GLN A 1 90 ? 8.255 5.198 -4.813 1.00 90.94 90 GLN A CA 1
ATOM 690 C C . GLN A 1 90 ? 9.559 5.211 -5.620 1.00 90.94 90 GLN A C 1
ATOM 692 O O . GLN A 1 90 ? 10.188 4.164 -5.770 1.00 90.94 90 GLN A O 1
ATOM 697 N N . ILE A 1 91 ? 9.991 6.388 -6.086 1.00 91.00 91 ILE A N 1
ATOM 698 C CA . ILE A 1 91 ? 11.256 6.557 -6.816 1.00 91.00 91 ILE A CA 1
ATOM 699 C C . ILE A 1 91 ? 12.441 6.253 -5.894 1.00 91.00 91 ILE A C 1
ATOM 701 O O . ILE A 1 91 ? 13.304 5.449 -6.244 1.00 91.00 91 ILE A O 1
ATOM 705 N N . GLY A 1 92 ? 12.463 6.833 -4.691 1.00 92.00 92 GLY A N 1
ATOM 706 C CA . GLY A 1 92 ? 13.536 6.595 -3.724 1.00 92.00 92 GLY A CA 1
ATOM 707 C C . GLY A 1 92 ? 13.643 5.125 -3.311 1.00 92.00 92 GLY A C 1
ATOM 708 O O . GLY A 1 92 ? 14.743 4.580 -3.243 1.00 92.00 92 GLY A O 1
ATOM 709 N N . SER A 1 93 ? 12.507 4.451 -3.104 1.00 90.00 93 SER A N 1
ATOM 710 C CA . SER A 1 93 ? 12.482 3.028 -2.739 1.00 90.00 93 SER A CA 1
ATOM 711 C C . SER A 1 93 ? 13.003 2.123 -3.854 1.00 90.00 93 SER A C 1
ATOM 713 O O . SER A 1 93 ? 13.650 1.123 -3.552 1.00 90.00 93 SER A O 1
ATOM 715 N N . LEU A 1 94 ? 12.747 2.468 -5.122 1.00 90.56 94 LEU A N 1
ATOM 716 C CA . LEU A 1 94 ? 13.281 1.734 -6.272 1.00 90.56 94 LEU A CA 1
ATOM 717 C C . LEU A 1 94 ? 14.810 1.839 -6.340 1.00 90.56 94 LEU A C 1
ATOM 719 O O . LEU A 1 94 ? 15.485 0.836 -6.535 1.00 90.56 94 LEU A O 1
ATOM 723 N N . ILE A 1 95 ? 15.371 3.032 -6.131 1.00 91.00 95 ILE A N 1
ATOM 724 C CA . ILE A 1 95 ? 16.831 3.221 -6.134 1.00 91.00 95 ILE A CA 1
ATOM 725 C C . ILE A 1 95 ? 17.480 2.349 -5.053 1.00 91.00 95 ILE A C 1
ATOM 727 O O . ILE A 1 95 ? 18.426 1.619 -5.334 1.00 91.00 95 ILE A O 1
ATOM 731 N N . VAL A 1 96 ? 16.923 2.369 -3.838 1.00 92.62 96 VAL A N 1
ATOM 732 C CA . VAL A 1 96 ? 17.424 1.561 -2.717 1.00 92.62 96 VAL A CA 1
ATOM 733 C C . VAL A 1 96 ? 17.245 0.059 -2.971 1.00 92.62 96 VAL A C 1
ATOM 735 O O . VAL A 1 96 ? 18.095 -0.737 -2.575 1.00 92.62 96 VAL A O 1
ATOM 738 N N . SER A 1 97 ? 16.157 -0.377 -3.618 1.00 91.12 97 SER A N 1
ATOM 739 C CA . SER A 1 97 ? 15.965 -1.806 -3.901 1.00 91.12 97 SER A CA 1
ATOM 740 C C . SER A 1 97 ? 16.997 -2.330 -4.898 1.00 91.12 97 SER A C 1
ATOM 742 O O . SER A 1 97 ? 17.521 -3.425 -4.696 1.00 91.12 97 SER A O 1
ATOM 744 N N . LEU A 1 98 ? 17.353 -1.537 -5.911 1.00 93.06 98 LEU A N 1
ATOM 745 C CA . LEU A 1 98 ? 18.324 -1.903 -6.948 1.00 93.06 98 LEU A CA 1
ATOM 746 C C . LEU A 1 98 ? 19.770 -2.060 -6.440 1.00 93.06 98 LEU A C 1
ATOM 748 O O . LEU A 1 98 ? 20.625 -2.537 -7.179 1.00 93.06 98 LEU A O 1
ATOM 752 N N . GLU A 1 99 ? 20.051 -1.757 -5.171 1.00 94.50 99 GLU A N 1
ATOM 753 C CA . GLU A 1 99 ? 21.332 -2.085 -4.528 1.00 94.50 99 GLU A CA 1
ATOM 754 C C . GLU A 1 99 ? 21.489 -3.591 -4.243 1.00 94.50 99 GLU A C 1
ATOM 756 O O . GLU A 1 99 ? 22.591 -4.078 -3.981 1.00 94.50 99 GLU A O 1
ATOM 761 N N . ARG A 1 100 ? 20.390 -4.360 -4.273 1.00 95.88 100 ARG A N 1
ATOM 762 C CA . ARG A 1 100 ? 20.378 -5.794 -3.959 1.00 95.88 100 ARG A CA 1
ATOM 763 C C . ARG A 1 100 ? 20.233 -6.629 -5.229 1.00 95.88 100 ARG A C 1
ATOM 765 O O . ARG A 1 100 ? 19.212 -6.557 -5.907 1.00 95.88 100 ARG A O 1
ATOM 772 N N . ASN A 1 101 ? 21.183 -7.536 -5.478 1.00 96.25 101 ASN A N 1
ATOM 773 C CA . ASN A 1 101 ? 21.181 -8.419 -6.659 1.00 96.25 101 ASN A CA 1
ATOM 774 C C . ASN A 1 101 ? 19.857 -9.171 -6.887 1.00 96.25 101 ASN A C 1
ATOM 776 O O . ASN A 1 101 ? 19.438 -9.345 -8.027 1.00 96.25 101 ASN A O 1
ATOM 780 N N . ALA A 1 102 ? 19.194 -9.620 -5.816 1.00 96.12 102 ALA A N 1
ATOM 781 C CA . ALA A 1 102 ? 17.913 -10.319 -5.921 1.00 96.12 102 ALA A CA 1
ATOM 782 C C . ALA A 1 102 ? 16.790 -9.416 -6.463 1.00 96.12 102 ALA A C 1
ATOM 784 O O . ALA A 1 102 ? 15.983 -9.866 -7.272 1.00 96.12 102 ALA A O 1
ATOM 785 N N . GLU A 1 103 ? 16.762 -8.146 -6.058 1.00 94.50 103 GLU A N 1
ATOM 786 C CA . GLU A 1 103 ? 15.771 -7.174 -6.535 1.00 94.50 103 GLU A CA 1
ATOM 787 C C . GLU A 1 103 ? 16.059 -6.778 -7.982 1.00 94.50 103 GLU A C 1
ATOM 789 O O . GLU A 1 103 ? 15.140 -6.714 -8.790 1.00 94.50 103 GLU A O 1
ATOM 794 N N . VAL A 1 104 ? 17.337 -6.596 -8.338 1.00 95.25 104 VAL A N 1
ATOM 795 C CA . VAL A 1 104 ? 17.751 -6.355 -9.731 1.00 95.25 104 VAL A CA 1
ATOM 796 C C . VAL A 1 104 ? 17.290 -7.502 -10.631 1.00 95.25 104 VAL A C 1
ATOM 798 O O . VAL A 1 104 ? 16.679 -7.267 -11.671 1.00 95.25 104 VAL A O 1
ATOM 801 N N . ALA A 1 105 ? 17.525 -8.752 -10.222 1.00 96.12 105 ALA A N 1
ATOM 802 C CA . ALA A 1 105 ? 17.063 -9.920 -10.968 1.00 96.12 105 ALA A CA 1
ATOM 803 C C . ALA A 1 105 ? 15.528 -9.965 -11.086 1.00 96.12 105 ALA A C 1
ATOM 805 O O . ALA A 1 105 ? 15.004 -10.295 -12.151 1.00 96.12 105 ALA A O 1
ATOM 806 N N . GLY A 1 106 ? 14.810 -9.605 -10.017 1.00 94.44 106 GLY A N 1
ATOM 807 C CA . GLY A 1 106 ? 13.351 -9.507 -10.013 1.00 94.44 106 GLY A CA 1
ATOM 808 C C . GLY A 1 106 ? 12.816 -8.446 -10.977 1.00 94.44 106 GLY A C 1
ATOM 809 O O . GLY A 1 106 ? 11.890 -8.726 -11.739 1.00 94.44 106 GLY A O 1
ATOM 810 N N . GLU A 1 107 ? 13.422 -7.258 -11.004 1.00 93.56 107 GLU A N 1
ATOM 811 C CA . GLU A 1 107 ? 13.028 -6.185 -11.922 1.00 93.56 107 GLU A CA 1
ATOM 812 C C . GLU A 1 107 ? 13.329 -6.535 -13.380 1.00 93.56 107 GLU A C 1
ATOM 814 O O . GLU A 1 107 ? 12.455 -6.364 -14.229 1.00 93.56 107 GLU A O 1
ATOM 819 N N . LEU A 1 108 ? 14.497 -7.115 -13.676 1.00 94.88 108 LEU A N 1
ATOM 820 C CA . LEU A 1 108 ? 14.820 -7.599 -15.023 1.00 94.88 108 LEU A CA 1
ATOM 821 C C . LEU A 1 108 ? 13.832 -8.673 -15.489 1.00 94.88 108 LEU A C 1
ATOM 823 O O . LEU A 1 108 ? 13.335 -8.616 -16.613 1.00 94.88 108 LEU A O 1
ATOM 827 N N . HIS A 1 109 ? 13.492 -9.621 -14.612 1.00 94.38 109 HIS A N 1
ATOM 828 C CA . HIS A 1 109 ? 12.476 -10.625 -14.908 1.00 94.38 109 HIS A CA 1
ATOM 829 C C . HIS A 1 109 ? 11.113 -9.985 -15.196 1.00 94.38 109 HIS A C 1
ATOM 831 O O . HIS A 1 109 ? 10.455 -10.361 -16.163 1.00 94.38 109 HIS A O 1
ATOM 837 N N . ARG A 1 110 ? 10.693 -9.000 -14.391 1.00 91.56 110 ARG A N 1
ATOM 838 C CA . ARG A 1 110 ? 9.433 -8.271 -14.587 1.00 91.56 110 ARG A CA 1
ATOM 839 C C . ARG A 1 110 ? 9.424 -7.514 -15.917 1.00 91.56 110 ARG A C 1
ATOM 841 O O . ARG A 1 110 ? 8.424 -7.561 -16.631 1.00 91.56 110 ARG A O 1
ATOM 848 N N . MET A 1 111 ? 10.513 -6.820 -16.245 1.00 93.88 111 MET A N 1
ATOM 849 C CA . MET A 1 111 ? 10.667 -6.082 -17.500 1.00 93.88 111 MET A CA 1
ATOM 850 C C . MET A 1 111 ? 10.544 -7.004 -18.709 1.00 93.88 111 MET A C 1
ATOM 852 O O . MET A 1 111 ? 9.783 -6.689 -19.621 1.00 93.88 111 MET A O 1
ATOM 856 N N . GLU A 1 112 ? 11.214 -8.156 -18.685 1.00 95.06 112 GLU A N 1
ATOM 857 C CA . GLU A 1 112 ? 11.131 -9.148 -19.758 1.00 95.06 112 GLU A CA 1
ATOM 858 C C . GLU A 1 112 ? 9.736 -9.780 -19.841 1.00 95.06 112 GLU A C 1
ATOM 860 O O . GLU A 1 112 ? 9.122 -9.804 -20.906 1.00 95.06 112 GLU A O 1
ATOM 865 N N . TYR A 1 113 ? 9.181 -10.224 -18.708 1.00 92.25 113 TYR A N 1
ATOM 866 C CA . TYR A 1 113 ? 7.874 -10.885 -18.651 1.00 92.25 113 TYR A CA 1
ATOM 867 C C . TYR A 1 113 ? 6.744 -10.019 -19.225 1.00 92.25 113 TYR A C 1
ATOM 869 O O . TYR A 1 113 ? 5.843 -10.530 -19.891 1.00 92.25 113 TYR A O 1
ATOM 877 N N . PHE A 1 114 ? 6.789 -8.707 -18.979 1.00 90.62 114 PHE A N 1
ATOM 878 C CA . PHE A 1 114 ? 5.805 -7.752 -19.495 1.00 90.62 114 PHE A CA 1
ATOM 879 C C . PHE A 1 114 ? 6.239 -7.050 -20.793 1.00 90.62 114 PHE A C 1
ATOM 881 O O . PHE A 1 114 ? 5.506 -6.184 -21.270 1.00 90.62 114 PHE A O 1
ATOM 888 N N . GL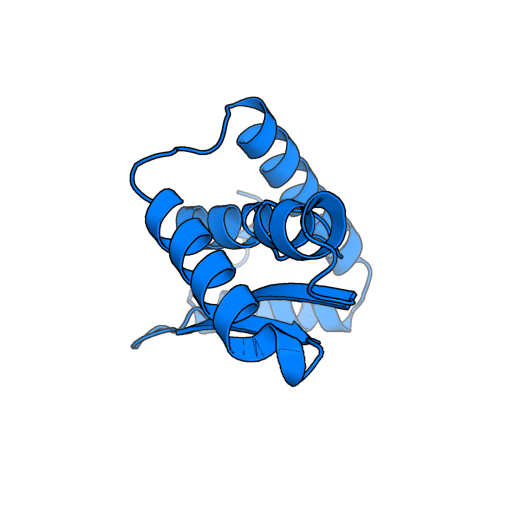Y A 1 115 ? 7.394 -7.397 -21.372 1.00 93.56 115 GLY A N 1
ATOM 889 C CA . GLY A 1 115 ? 7.890 -6.805 -22.618 1.00 93.56 115 GLY A CA 1
ATOM 890 C C . GLY A 1 115 ? 8.114 -5.291 -22.541 1.00 93.56 115 GLY A C 1
ATOM 891 O O . GLY A 1 115 ? 7.770 -4.567 -23.472 1.00 93.56 115 GLY A O 1
ATOM 892 N N . LEU A 1 116 ? 8.643 -4.794 -21.418 1.00 93.25 116 LEU A N 1
ATOM 893 C CA . LEU A 1 116 ? 8.758 -3.356 -21.134 1.00 93.25 116 LEU A CA 1
ATOM 894 C C . LEU A 1 116 ? 9.950 -2.672 -21.821 1.00 93.25 116 LEU A C 1
ATOM 896 O O . LEU A 1 116 ? 9.960 -1.445 -21.908 1.00 93.25 116 LEU A O 1
ATOM 900 N N . GLY A 1 117 ? 10.918 -3.455 -22.306 1.00 95.06 117 GLY A N 1
ATOM 901 C CA . GLY A 1 117 ? 12.192 -2.959 -22.832 1.00 95.06 117 GLY A CA 1
ATOM 902 C C . GLY A 1 117 ? 13.256 -2.792 -21.743 1.00 95.06 117 GLY A C 1
ATOM 903 O O . GLY A 1 117 ? 12.943 -2.623 -20.565 1.00 95.06 117 GLY A O 1
ATOM 904 N N . MET A 1 118 ? 14.531 -2.864 -22.138 1.00 92.12 118 MET A N 1
ATOM 905 C CA . MET A 1 118 ? 15.675 -2.758 -21.216 1.00 92.12 118 MET A CA 1
ATOM 906 C C . MET A 1 118 ? 15.938 -1.324 -20.737 1.00 92.12 118 MET A C 1
ATOM 908 O O . MET A 1 118 ? 16.564 -1.136 -19.701 1.00 92.12 118 MET A O 1
ATOM 912 N N . ASP A 1 119 ? 15.417 -0.330 -21.454 1.00 92.88 119 ASP A N 1
ATOM 913 C CA . ASP A 1 119 ? 15.468 1.101 -21.138 1.00 92.88 119 ASP A CA 1
ATOM 914 C C . ASP A 1 119 ? 14.344 1.543 -20.183 1.00 92.88 119 ASP A C 1
ATOM 916 O O . ASP A 1 119 ? 14.253 2.714 -19.824 1.00 92.88 119 ASP A O 1
ATOM 920 N N . PHE A 1 120 ? 13.466 0.627 -19.759 1.00 92.31 120 PHE A N 1
ATOM 921 C CA . PHE A 1 120 ? 12.275 0.962 -18.976 1.00 92.31 120 PHE A CA 1
ATOM 922 C C . PHE A 1 120 ? 12.577 1.736 -17.686 1.00 92.31 120 PHE A C 1
ATOM 924 O O . PHE A 1 120 ? 11.801 2.609 -17.314 1.00 92.31 120 PHE A O 1
ATOM 931 N N . LEU A 1 121 ? 13.678 1.415 -17.002 1.00 88.25 121 LEU A N 1
ATOM 932 C CA . LEU A 1 121 ? 14.063 2.079 -15.750 1.00 88.25 121 LEU A CA 1
ATOM 933 C C . LEU A 1 121 ? 14.724 3.450 -15.969 1.00 88.25 121 LEU A C 1
ATOM 935 O O . LEU A 1 121 ? 14.869 4.206 -15.014 1.00 88.25 121 LEU A O 1
ATOM 939 N N . GLU A 1 122 ? 15.128 3.765 -17.201 1.00 85.25 122 GLU A N 1
ATOM 940 C CA . GLU A 1 122 ? 15.766 5.036 -17.571 1.00 85.25 122 GLU A CA 1
ATOM 941 C C . GLU A 1 122 ? 14.749 6.098 -18.029 1.00 85.25 122 GLU A C 1
ATOM 943 O O . GLU A 1 122 ? 15.108 7.263 -18.209 1.00 85.25 122 GLU A O 1
ATOM 948 N N . ARG A 1 123 ? 13.488 5.697 -18.224 1.00 79.31 123 ARG A N 1
ATOM 949 C CA . ARG A 1 123 ? 12.375 6.534 -18.690 1.00 79.31 123 ARG A CA 1
ATOM 950 C C . ARG A 1 123 ? 11.525 7.078 -17.547 1.00 79.31 123 ARG A C 1
ATOM 952 O O . ARG A 1 123 ? 11.054 8.227 -17.698 1.00 79.31 123 ARG A O 1
#

Secondary structure (DSSP, 8-state):
-HHHHHHHHIIIIISTT-HHHHIIIIIIS--EEEEEEEEE--TT--EEEEEEEE-GGGHHHHHHHHHHHHHHTTTSPPPHHHHHHHHHHHHHHHHHHTTSHHHHHHHHHHHHHTT--TTGGG-

Radius of gyration: 16.4 Å; chains: 1; bounding box: 39×29×42 Å

pLDDT: mean 91.66, std 6.18, range [57.31, 97.81]